Protein AF-0000000072880049 (afdb_homodimer)

Nearest PDB structures (foldseek):
  7oid-assembly1_g  TM=9.540E-01  e=1.320E-04  Homo sapiens
  6ydw-assembly1_Bl  TM=8.840E-01  e=8.246E-05  Sus scrofa
  6gb2-assembly1_Bl  TM=8.884E-01  e=9.267E-04  Sus scrofa
  6rxx-assembly1_CP  TM=5.503E-01  e=2.105E+00  Thermochaetoides thermophila
  6rxv-assembly1_CP  TM=5.507E-01  e=2.251E+00  Thermochaetoides thermophila DSM 1495

Secondary structure (DSSP, 8-state):
---EEEEEEEEEEEEEEEEEES--S-HHHHHHHHHHHHHHHH-S---EEEETTTTEEEEES--HHHHHHHHHHHT-/---EEEEEEEEEEEEEEEEEES--S-HHHHHHHHHHHHHHHH-S---EEEETTTTEEEEES--HHHHHHHHHHHT-

Organism: NCBI:txid35525

Sequence (152 aa):
MVPVYLNFEAVRNQRKITMVKHIEGDIWALEKAIKSHLEEVTKRQVVSQVHEVAMYIKFRGDYVLHVKKWLLNAGFMVPVYLNFEAVRNQRKITMVKHIEGDIWALEKAIKSHLEEVTKRQVVSQVHEVAMYIKFRGDYVLHVKKWLLNAGF

Structure (mmCIF, N/CA/C/O backbone):
data_AF-0000000072880049-model_v1
#
loop_
_entity.id
_entity.type
_entity.pdbx_description
1 polymer 'Large ribosomal subunit protein mL49'
#
loop_
_atom_site.group_PDB
_atom_site.id
_atom_site.type_symbol
_atom_site.label_atom_id
_atom_site.label_alt_id
_atom_site.label_comp_id
_atom_site.label_asym_id
_atom_site.label_entity_id
_atom_site.label_seq_id
_atom_site.pdbx_PDB_ins_code
_atom_site.Cartn_x
_atom_site.Cartn_y
_atom_site.Cartn_z
_atom_site.occupancy
_atom_site.B_iso_or_equiv
_atom_site.auth_seq_id
_atom_site.auth_comp_id
_ato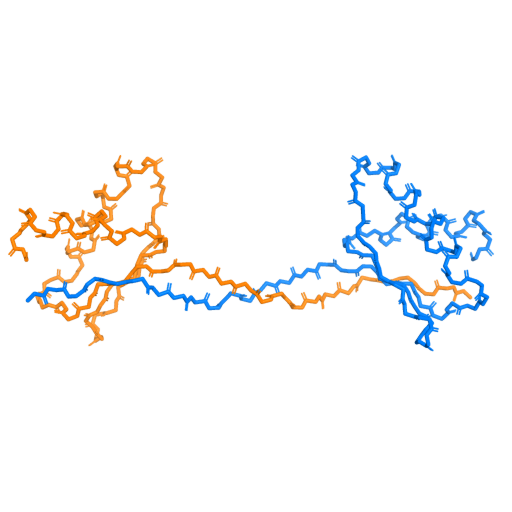m_site.auth_asym_id
_atom_site.auth_atom_id
_atom_site.pdbx_PDB_model_num
ATOM 1 N N . MET A 1 1 ? -4.348 -27.469 -20.672 1 77.88 1 MET A N 1
ATOM 2 C CA . MET A 1 1 ? -3.557 -26.234 -20.672 1 77.88 1 MET A CA 1
ATOM 3 C C . MET A 1 1 ? -3.611 -25.562 -19.312 1 77.88 1 MET A C 1
ATOM 5 O O . MET A 1 1 ? -4.652 -25.562 -18.656 1 77.88 1 MET A O 1
ATOM 9 N N . VAL A 1 2 ? -2.443 -25.203 -18.766 1 88 2 VAL A N 1
ATOM 10 C CA . VAL A 1 2 ? -2.369 -24.609 -17.438 1 88 2 VAL A CA 1
ATOM 11 C C . VAL A 1 2 ? -2.656 -23.109 -17.531 1 88 2 VAL A C 1
ATOM 13 O O . VAL A 1 2 ? -1.923 -22.375 -18.203 1 88 2 VAL A O 1
ATOM 16 N N . PRO A 1 3 ? -3.754 -22.703 -17.031 1 96.06 3 PRO A N 1
ATOM 17 C CA . PRO A 1 3 ? -4.074 -21.266 -17.109 1 96.06 3 PRO A CA 1
ATOM 18 C C . PRO A 1 3 ? -3.088 -20.406 -16.312 1 96.06 3 PRO A C 1
ATOM 20 O O . PRO A 1 3 ? -2.721 -20.75 -15.188 1 96.06 3 PRO A O 1
ATOM 23 N N . VAL A 1 4 ? -2.652 -19.344 -16.969 1 98.06 4 VAL A N 1
ATOM 24 C CA . VAL A 1 4 ? -1.773 -18.359 -16.344 1 98.06 4 VAL A CA 1
ATOM 25 C C . VAL A 1 4 ? -2.377 -16.969 -16.5 1 98.06 4 VAL A C 1
ATOM 27 O O . VAL A 1 4 ? -2.695 -16.547 -17.609 1 98.06 4 VAL A O 1
ATOM 30 N N . TYR A 1 5 ? -2.586 -16.312 -15.359 1 97.44 5 TYR A N 1
ATOM 31 C CA . TYR A 1 5 ? -3.178 -14.992 -15.5 1 97.44 5 TYR A CA 1
ATOM 32 C C . TYR A 1 5 ? -2.709 -14.062 -14.383 1 97.44 5 TYR A C 1
ATOM 34 O O . TYR A 1 5 ? -2.129 -14.516 -13.391 1 97.44 5 TYR A O 1
ATOM 42 N N . LEU A 1 6 ? -2.98 -12.766 -14.594 1 97.56 6 LEU A N 1
ATOM 43 C CA . LEU A 1 6 ? -2.59 -11.727 -13.648 1 97.56 6 LEU A CA 1
ATOM 44 C C . LEU A 1 6 ? -3.721 -11.422 -12.68 1 97.56 6 LEU A C 1
ATOM 46 O O . LEU A 1 6 ? -4.875 -11.266 -13.086 1 97.56 6 LEU A O 1
ATOM 50 N N . ASN A 1 7 ? -3.33 -11.453 -11.383 1 96.56 7 ASN A N 1
ATOM 51 C CA . ASN A 1 7 ? -4.266 -11.086 -10.32 1 96.56 7 ASN A CA 1
ATOM 52 C C . ASN A 1 7 ? -3.766 -9.883 -9.523 1 96.56 7 ASN A C 1
ATOM 54 O O . ASN A 1 7 ? -2.58 -9.555 -9.57 1 96.56 7 ASN A O 1
ATOM 58 N N . PHE A 1 8 ? -4.766 -9.289 -8.961 1 96.06 8 PHE A N 1
ATOM 59 C CA . PHE A 1 8 ? -4.441 -8.148 -8.109 1 96.06 8 PHE A CA 1
ATOM 60 C C . PHE A 1 8 ? -4.922 -8.383 -6.684 1 96.06 8 PHE A C 1
ATOM 62 O O . PHE A 1 8 ? -6.078 -8.75 -6.465 1 96.06 8 PHE A O 1
ATOM 69 N N . GLU A 1 9 ? -3.945 -8.18 -5.805 1 95.06 9 GLU A N 1
ATOM 70 C CA . GLU A 1 9 ? -4.301 -8.344 -4.398 1 95.06 9 GLU A CA 1
ATOM 71 C C . GLU A 1 9 ? -4.16 -7.027 -3.641 1 95.06 9 GLU A C 1
ATOM 73 O O . GLU A 1 9 ? -3.205 -6.277 -3.857 1 95.06 9 GLU A O 1
ATOM 78 N N . ALA A 1 10 ? -5.109 -6.867 -2.812 1 93.06 10 ALA A N 1
ATOM 79 C CA . ALA A 1 10 ? -5.074 -5.672 -1.971 1 93.06 10 ALA A CA 1
ATOM 80 C C . ALA A 1 10 ? -4.004 -5.797 -0.89 1 93.06 10 ALA A C 1
ATOM 82 O O . ALA A 1 10 ? -3.85 -6.855 -0.279 1 93.06 10 ALA A O 1
ATOM 83 N N . VAL A 1 11 ? -3.205 -4.758 -0.726 1 92.69 11 VAL A N 1
ATOM 84 C CA . VAL A 1 11 ? -2.207 -4.699 0.339 1 92.69 11 VAL A CA 1
ATOM 85 C C . VAL A 1 11 ? -2.584 -3.604 1.336 1 92.69 11 VAL A C 1
ATOM 87 O O . VAL A 1 11 ? -2.926 -2.486 0.941 1 92.69 11 VAL A O 1
ATOM 90 N N . ARG A 1 12 ? -2.582 -4.082 2.5 1 90.38 12 ARG A N 1
ATOM 91 C CA . ARG A 1 12 ? -2.865 -3.109 3.551 1 90.38 12 ARG A CA 1
ATOM 92 C C . ARG A 1 12 ? -1.589 -2.408 4.008 1 90.38 12 ARG A C 1
ATOM 94 O O . ARG A 1 12 ? -0.65 -3.059 4.473 1 90.38 12 ARG A O 1
ATOM 101 N N . ASN A 1 13 ? -1.489 -1.201 3.67 1 91.88 13 ASN A N 1
ATOM 102 C CA . ASN A 1 13 ? -0.385 -0.375 4.145 1 91.88 13 ASN A CA 1
ATOM 103 C C . ASN A 1 13 ? -0.882 0.792 4.992 1 91.88 13 ASN A C 1
ATOM 105 O O . ASN A 1 13 ? -2.078 1.087 5.012 1 91.88 13 ASN A O 1
ATOM 109 N N . GLN A 1 14 ? 0.095 1.2 5.781 1 94.25 14 GLN A N 1
ATOM 110 C CA . GLN A 1 14 ? -0.244 2.365 6.59 1 94.25 14 GLN A CA 1
ATOM 111 C C . GLN A 1 14 ? 0.702 3.529 6.305 1 94.25 14 GLN A C 1
ATOM 113 O O . GLN A 1 14 ? 1.888 3.32 6.043 1 94.25 14 GLN A O 1
ATOM 118 N N . ARG A 1 15 ? 0.169 4.672 6.375 1 95.69 15 ARG A N 1
ATOM 119 C CA . ARG A 1 15 ? 0.951 5.891 6.207 1 95.69 15 ARG A CA 1
ATOM 120 C C . ARG A 1 15 ? 0.903 6.75 7.469 1 95.69 15 ARG A C 1
ATOM 122 O O . ARG A 1 15 ? -0.135 6.84 8.125 1 95.69 15 ARG A O 1
ATOM 129 N N . LYS A 1 16 ? 2.07 7.242 7.812 1 97.69 16 LYS A N 1
ATOM 130 C CA . LYS A 1 16 ? 2.143 8.172 8.938 1 97.69 16 LYS A CA 1
ATOM 131 C C . LYS A 1 16 ? 1.613 9.555 8.539 1 97.69 16 LYS A C 1
ATOM 133 O O . LYS A 1 16 ? 1.938 10.062 7.465 1 97.69 16 LYS A O 1
ATOM 138 N N . ILE A 1 17 ? 0.853 10.102 9.445 1 98.56 17 ILE A N 1
ATOM 139 C CA . ILE A 1 17 ? 0.277 11.43 9.25 1 98.56 17 ILE A CA 1
ATOM 140 C C . ILE A 1 17 ? 0.489 12.273 10.5 1 98.56 17 ILE A C 1
ATOM 142 O O . ILE A 1 17 ? 0.21 11.828 11.617 1 98.56 17 ILE A O 1
ATOM 146 N N . THR A 1 18 ? 0.97 13.406 10.359 1 98.81 18 THR A N 1
ATOM 147 C CA . THR A 1 18 ? 1.049 14.367 11.453 1 98.81 18 THR A CA 1
ATOM 148 C C . THR A 1 18 ? -0.194 15.25 11.484 1 98.81 18 THR A C 1
ATOM 150 O O . THR A 1 18 ? -0.543 15.883 10.484 1 98.81 18 THR A O 1
ATOM 153 N N . MET A 1 19 ? -0.691 15.258 12.625 1 98.69 19 MET A N 1
ATOM 154 C CA . MET A 1 19 ? -1.912 16.031 12.805 1 98.69 19 MET A CA 1
ATOM 155 C C . MET A 1 19 ? -1.661 17.234 13.711 1 98.69 19 MET A C 1
ATOM 157 O O . MET A 1 19 ? -1.021 17.109 14.75 1 98.69 19 MET A O 1
ATOM 161 N N . VAL A 1 20 ? -2.23 18.375 13.289 1 98.44 20 VAL A N 1
ATOM 162 C CA . VAL A 1 20 ? -2.305 19.594 14.094 1 98.44 20 VAL A CA 1
ATOM 163 C C . VAL A 1 20 ? -3.768 19.969 14.312 1 98.44 20 VAL A C 1
ATOM 165 O O . VAL A 1 20 ? -4.465 20.344 13.375 1 98.44 20 VAL A O 1
ATOM 168 N N . LYS A 1 21 ? -4.129 19.938 15.625 1 97.75 21 LYS A N 1
ATOM 169 C CA . LYS A 1 21 ? -5.566 20.016 15.859 1 97.75 21 LYS A CA 1
ATOM 170 C C . LYS A 1 21 ? -5.91 21.25 16.703 1 97.75 21 LYS A C 1
ATOM 172 O O . LYS A 1 21 ? -5.02 21.922 17.219 1 97.75 21 LYS A O 1
ATOM 177 N N . HIS A 1 22 ? -7.254 21.547 16.656 1 97.38 22 HIS A N 1
ATOM 178 C CA . HIS A 1 22 ? -7.832 22.625 17.469 1 97.38 22 HIS A CA 1
ATOM 179 C C . HIS A 1 22 ? -7.25 23.984 17.062 1 97.38 22 HIS A C 1
ATOM 181 O O . HIS A 1 22 ? -6.891 24.781 17.938 1 97.38 22 HIS A O 1
ATOM 187 N N . ILE A 1 23 ? -7.191 24.172 15.836 1 96 23 ILE A N 1
ATOM 188 C CA . ILE A 1 23 ? -6.609 25.406 15.305 1 96 23 ILE A CA 1
ATOM 189 C C . ILE A 1 23 ? -7.672 26.5 15.273 1 96 23 ILE A C 1
ATOM 191 O O . ILE A 1 23 ? -8.766 26.297 14.742 1 96 23 ILE A O 1
ATOM 195 N N . GLU A 1 24 ? -7.363 27.547 15.82 1 93.56 24 GLU A N 1
ATOM 196 C CA . GLU A 1 24 ? -8.195 28.734 15.773 1 93.56 24 GLU A CA 1
ATOM 197 C C . GLU A 1 24 ? -7.516 29.844 14.961 1 93.56 24 GLU A C 1
ATOM 199 O O . GLU A 1 24 ? -6.293 29.984 14.984 1 93.56 24 GLU A O 1
ATOM 204 N N . GLY A 1 25 ? -8.344 30.547 14.219 1 93.69 25 GLY A N 1
ATOM 205 C CA . GLY A 1 25 ? -7.754 31.594 13.398 1 93.69 25 GLY A CA 1
ATOM 206 C C . GLY A 1 25 ? -7.602 31.203 11.945 1 93.69 25 GLY A C 1
ATOM 207 O O . GLY A 1 25 ? -8.43 30.453 11.406 1 93.69 25 GLY A O 1
ATOM 208 N N . ASP A 1 26 ? -6.59 31.75 11.297 1 96.5 26 ASP A N 1
ATOM 209 C CA . ASP A 1 26 ? -6.367 31.5 9.875 1 96.5 26 ASP A CA 1
ATOM 210 C C . ASP A 1 26 ? -5.617 30.188 9.648 1 96.5 26 ASP A C 1
ATOM 212 O O . ASP A 1 26 ? -4.383 30.188 9.578 1 96.5 26 ASP A O 1
ATOM 216 N N . ILE A 1 27 ? -6.297 29.234 9.352 1 97.31 27 ILE A N 1
ATOM 217 C CA . ILE A 1 27 ? -5.738 27.891 9.266 1 97.31 27 ILE A CA 1
ATOM 218 C C . ILE A 1 27 ? -4.91 27.75 7.988 1 97.31 27 ILE A C 1
ATOM 220 O O . ILE A 1 27 ? -3.914 27.031 7.961 1 97.31 27 ILE A O 1
ATOM 224 N N . TRP A 1 28 ? -5.211 28.469 6.949 1 98.31 28 TRP A N 1
ATOM 225 C CA . TRP A 1 28 ? -4.473 28.406 5.691 1 98.31 28 TRP A CA 1
ATOM 226 C C . TRP A 1 28 ? -3.098 29.047 5.836 1 98.31 28 TRP A C 1
ATOM 228 O O . TRP A 1 28 ? -2.104 28.531 5.324 1 98.31 28 TRP A O 1
ATOM 238 N N . ALA A 1 29 ? -3.168 30.062 6.52 1 97.62 29 ALA A N 1
ATOM 239 C CA . ALA A 1 29 ? -1.895 30.734 6.773 1 97.62 29 ALA A CA 1
ATOM 240 C C . ALA A 1 29 ? -0.976 29.859 7.621 1 97.62 29 ALA A C 1
ATOM 242 O O . ALA A 1 29 ? 0.231 29.797 7.379 1 97.62 29 ALA A O 1
ATOM 243 N N . LEU A 1 30 ? -1.585 29.281 8.586 1 97.56 30 LEU A N 1
ATOM 244 C CA . LEU A 1 30 ? -0.806 28.406 9.453 1 97.56 30 LEU A CA 1
ATOM 245 C C . LEU A 1 30 ? -0.245 27.219 8.664 1 97.56 30 LEU A C 1
ATOM 247 O O . LEU A 1 30 ? 0.933 26.891 8.805 1 97.56 30 LEU A O 1
ATOM 251 N N . GLU A 1 31 ? -1.01 26.578 7.828 1 98.5 31 GLU A N 1
ATOM 252 C CA . GLU A 1 31 ? -0.583 25.453 7.008 1 98.5 31 GLU A CA 1
ATOM 253 C C . GLU A 1 31 ? 0.583 25.828 6.102 1 98.5 31 GLU A C 1
ATOM 255 O O . GLU A 1 31 ? 1.581 25.109 6.023 1 98.5 31 GLU A O 1
ATOM 260 N N . LYS A 1 32 ? 0.436 26.953 5.484 1 98.5 32 LYS A N 1
ATOM 261 C CA . LYS A 1 32 ? 1.476 27.422 4.57 1 98.5 32 LYS A CA 1
ATOM 262 C C . LYS A 1 32 ? 2.799 27.625 5.301 1 98.5 32 LYS A C 1
ATOM 264 O O . LYS A 1 32 ? 3.857 27.234 4.801 1 98.5 32 LYS A O 1
ATOM 269 N N . ALA A 1 33 ? 2.648 28.25 6.434 1 98.06 33 ALA A N 1
ATOM 270 C CA . ALA A 1 33 ? 3.846 28.547 7.219 1 98.06 33 ALA A CA 1
ATOM 271 C C . ALA A 1 33 ? 4.535 27.266 7.672 1 98.06 33 ALA A C 1
ATOM 273 O O . ALA A 1 33 ? 5.75 27.109 7.523 1 98.06 33 ALA A O 1
ATOM 274 N N . ILE A 1 34 ? 3.789 26.328 8.164 1 98.38 34 ILE A N 1
ATOM 275 C CA . ILE A 1 34 ? 4.348 25.078 8.672 1 98.38 34 ILE A CA 1
ATOM 276 C C . ILE A 1 34 ? 4.914 24.25 7.512 1 98.38 34 ILE A C 1
ATOM 278 O O . ILE A 1 34 ? 6.023 23.719 7.602 1 98.38 34 ILE A O 1
ATOM 282 N N . LYS A 1 35 ? 4.195 24.141 6.484 1 98.75 35 LYS A N 1
ATOM 283 C CA . LYS A 1 35 ? 4.609 23.375 5.312 1 98.75 35 LYS A CA 1
ATOM 284 C C . LYS A 1 35 ? 5.934 23.875 4.762 1 98.75 35 LYS A C 1
ATOM 286 O O . LYS A 1 35 ? 6.832 23.094 4.457 1 98.75 35 LYS A O 1
ATOM 291 N N . SER A 1 36 ? 5.953 25.203 4.613 1 98.5 36 SER A N 1
ATOM 292 C CA . SER A 1 36 ? 7.18 25.812 4.121 1 98.5 36 SER A CA 1
ATOM 293 C C . SER A 1 36 ? 8.367 25.453 5.004 1 98.5 36 SER A C 1
ATOM 295 O O . SER A 1 36 ? 9.445 25.125 4.5 1 98.5 36 SER A O 1
ATOM 297 N N . HIS A 1 37 ? 8.172 25.562 6.277 1 98.25 37 HIS A N 1
ATOM 298 C CA . HIS A 1 37 ? 9.211 25.203 7.23 1 98.25 37 HIS A CA 1
ATOM 299 C C . HIS A 1 37 ? 9.625 23.75 7.074 1 98.25 37 HIS A C 1
ATOM 301 O O . HIS A 1 37 ? 10.82 23.438 7.004 1 98.25 37 HIS A O 1
ATOM 30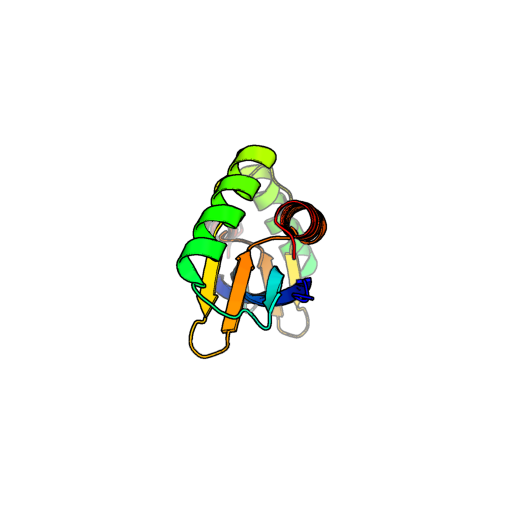7 N N . LEU A 1 38 ? 8.672 22.812 7.016 1 98.62 38 LEU A N 1
ATOM 308 C CA . LEU A 1 38 ? 8.938 21.391 6.891 1 98.62 38 LEU A CA 1
ATOM 309 C C . LEU A 1 38 ? 9.719 21.094 5.617 1 98.62 38 LEU A C 1
ATOM 311 O O . LEU A 1 38 ? 10.664 20.297 5.637 1 98.62 38 LEU A O 1
ATOM 315 N N . GLU A 1 39 ? 9.344 21.703 4.566 1 98.75 39 GLU A N 1
ATOM 316 C CA . GLU A 1 39 ? 10.016 21.484 3.289 1 98.75 39 GLU A CA 1
ATOM 317 C C . GLU A 1 39 ? 11.438 22.016 3.312 1 98.75 39 GLU A C 1
ATOM 319 O O . GLU A 1 39 ? 12.344 21.422 2.721 1 98.75 39 GLU A O 1
ATOM 324 N N . GLU A 1 40 ? 11.633 23.078 3.998 1 98.06 40 GLU A N 1
ATOM 325 C CA . GLU A 1 40 ? 12.961 23.656 4.141 1 98.06 40 GLU A CA 1
ATOM 326 C C . GLU A 1 40 ? 13.875 22.734 4.941 1 98.06 40 GLU A C 1
ATOM 328 O O . GLU A 1 40 ? 15.023 22.5 4.547 1 98.06 40 GLU A O 1
ATOM 333 N N . VAL A 1 41 ? 13.375 22.219 5.957 1 96.69 41 VAL A N 1
ATOM 334 C CA . VAL A 1 41 ? 14.211 21.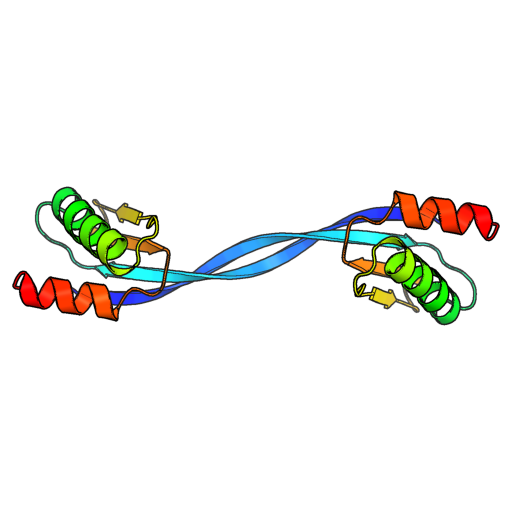422 6.859 1 96.69 41 VAL A CA 1
ATOM 335 C C . VAL A 1 41 ? 14.43 20.031 6.277 1 96.69 41 VAL A C 1
ATOM 337 O O . VAL A 1 41 ? 15.484 19.438 6.465 1 96.69 41 VAL A O 1
ATOM 340 N N . THR A 1 42 ? 13.438 19.562 5.621 1 96.94 42 THR A N 1
ATOM 341 C CA . THR A 1 42 ? 13.539 18.203 5.113 1 96.94 42 THR A CA 1
ATOM 342 C C . THR A 1 42 ? 14.094 18.188 3.689 1 96.94 42 THR A C 1
ATOM 344 O O . THR A 1 42 ? 14.508 17.141 3.186 1 96.94 42 THR A O 1
ATOM 347 N N . LYS A 1 43 ? 14.016 19.312 2.965 1 97.5 43 LYS A N 1
ATOM 348 C CA . LYS A 1 43 ? 14.43 19.469 1.574 1 97.5 43 LYS A CA 1
ATOM 349 C C . LYS A 1 43 ? 13.617 18.547 0.657 1 97.5 43 LYS A C 1
ATOM 351 O O . LYS A 1 43 ? 14.148 18.016 -0.32 1 97.5 43 LYS A O 1
ATOM 356 N N . ARG A 1 44 ? 12.375 18.297 1.02 1 97.31 44 ARG A N 1
ATOM 357 C CA . ARG A 1 44 ? 11.43 17.5 0.25 1 97.31 44 ARG A CA 1
ATOM 358 C C . ARG A 1 44 ? 10.055 18.156 0.212 1 97.31 44 ARG A C 1
ATOM 360 O O . ARG A 1 44 ? 9.719 18.953 1.085 1 97.31 44 ARG A O 1
ATOM 367 N N . GLN A 1 45 ? 9.344 17.812 -0.823 1 98.19 45 GLN A N 1
ATOM 368 C CA . GLN A 1 45 ? 7.965 18.266 -0.878 1 98.19 45 GLN A CA 1
ATOM 369 C C . GLN A 1 45 ? 7.113 17.578 0.19 1 98.19 45 GLN A C 1
ATOM 371 O O . GLN A 1 45 ? 7.211 16.375 0.387 1 98.19 45 GLN A O 1
ATOM 376 N N . VAL A 1 46 ? 6.266 18.438 0.83 1 98.38 46 VAL A N 1
ATOM 377 C CA . VAL A 1 46 ? 5.402 17.906 1.884 1 98.38 46 VAL A CA 1
ATOM 378 C C . VAL A 1 46 ? 3.939 18.047 1.476 1 98.38 46 VAL A C 1
ATOM 380 O O . VAL A 1 46 ? 3.494 19.141 1.106 1 98.38 46 VAL A O 1
ATOM 383 N N . VAL A 1 47 ? 3.279 16.969 1.483 1 98.38 47 VAL A N 1
ATOM 384 C CA . VAL A 1 47 ? 1.852 17 1.189 1 98.38 47 VAL A CA 1
ATOM 385 C C . VAL A 1 47 ? 1.068 17.344 2.453 1 98.38 47 VAL A C 1
ATOM 387 O O . VAL A 1 47 ? 1.332 16.797 3.525 1 98.38 47 VAL A O 1
ATOM 390 N N . SER A 1 48 ? 0.174 18.25 2.297 1 98.62 48 SER A N 1
ATOM 391 C CA . SER A 1 48 ? -0.645 18.656 3.436 1 98.62 48 SER A CA 1
ATOM 392 C C . SER A 1 48 ? -2.109 18.797 3.039 1 98.62 48 SER A C 1
ATOM 394 O O . SER A 1 48 ? -2.432 18.891 1.853 1 98.62 48 SER A O 1
ATOM 396 N N . GLN A 1 49 ? -2.957 18.719 3.986 1 98.56 49 GLN A N 1
ATOM 397 C CA . GLN A 1 49 ? -4.391 18.906 3.801 1 98.56 49 GLN A CA 1
ATOM 398 C C . GLN A 1 49 ? -4.992 19.719 4.941 1 98.56 49 GLN A C 1
ATOM 400 O O . GLN A 1 49 ? -4.746 19.438 6.113 1 98.56 49 GLN A O 1
ATOM 405 N N . VAL A 1 50 ? -5.836 20.688 4.602 1 98.62 50 VAL A N 1
ATOM 406 C CA . VAL A 1 50 ? -6.461 21.562 5.586 1 98.62 50 VAL A CA 1
ATOM 407 C C . VAL A 1 50 ? -7.922 21.156 5.777 1 98.62 50 VAL A C 1
ATOM 409 O O . VAL A 1 50 ? -8.656 20.984 4.801 1 98.62 50 VAL A O 1
ATOM 412 N N . HIS A 1 51 ? -8.227 20.938 6.93 1 98.25 51 HIS A N 1
ATOM 413 C CA . HIS A 1 51 ? -9.617 20.734 7.312 1 98.25 51 HIS A CA 1
ATOM 414 C C . HIS A 1 51 ? -10.133 21.891 8.156 1 98.25 51 HIS A C 1
ATOM 416 O O . HIS A 1 51 ? -10.125 21.828 9.391 1 98.25 51 HIS A O 1
ATOM 422 N N . GLU A 1 52 ? -10.688 22.859 7.48 1 96.88 52 GLU A N 1
ATOM 423 C CA . GLU A 1 52 ? -11.062 24.125 8.125 1 96.88 52 GLU A CA 1
ATOM 424 C C . GLU A 1 52 ? -12.242 23.922 9.07 1 96.88 52 GLU A C 1
ATOM 426 O O . GLU A 1 52 ? -12.234 24.422 10.203 1 96.88 52 GLU A O 1
ATOM 431 N N . VAL A 1 53 ? -13.203 23.203 8.578 1 96.81 53 VAL A N 1
ATOM 432 C CA . VAL A 1 53 ? -14.422 23.016 9.359 1 96.81 53 VAL A CA 1
ATOM 433 C C . VAL A 1 53 ? -14.102 22.234 10.633 1 96.81 53 VAL A C 1
ATOM 435 O O . VAL A 1 53 ? -14.547 22.594 11.719 1 96.81 53 VAL A O 1
ATOM 438 N N . ALA A 1 54 ? -13.188 21.203 10.523 1 97.75 54 ALA A N 1
ATOM 439 C CA . ALA A 1 54 ? -12.828 20.344 11.648 1 97.75 54 ALA A CA 1
ATOM 440 C C . ALA A 1 54 ? -11.641 20.906 12.414 1 97.75 54 ALA A C 1
ATOM 442 O O . ALA A 1 54 ? -11.227 20.344 13.43 1 97.75 54 ALA A O 1
ATOM 443 N N . MET A 1 55 ? -11.023 21.953 11.945 1 97.88 55 MET A N 1
ATOM 444 C CA . MET A 1 55 ? -10.008 22.766 12.625 1 97.88 55 MET A CA 1
ATOM 445 C C . MET A 1 55 ? -8.734 21.953 12.836 1 97.88 55 MET A C 1
ATOM 447 O O . MET A 1 55 ? -8.156 21.969 13.93 1 97.88 55 MET A O 1
ATOM 451 N N . TYR A 1 56 ? -8.352 21.25 11.773 1 98.38 56 TYR A N 1
ATOM 452 C CA . TYR A 1 56 ? -7.047 20.594 11.883 1 98.38 56 TYR A CA 1
ATOM 453 C C . TYR A 1 56 ? -6.336 20.578 10.531 1 98.38 56 TYR A C 1
ATOM 455 O O . TYR A 1 56 ? -6.953 20.828 9.492 1 98.38 56 TYR A O 1
ATOM 463 N N . ILE A 1 57 ? -5.078 20.328 10.555 1 98.75 57 ILE A N 1
ATOM 464 C CA . ILE A 1 57 ? -4.211 20.156 9.398 1 98.75 57 ILE A CA 1
ATOM 465 C C . ILE A 1 57 ? -3.553 18.781 9.445 1 98.75 57 ILE A C 1
ATOM 467 O O . ILE A 1 57 ? -3.113 18.328 10.508 1 98.75 57 ILE A O 1
ATOM 471 N N . LYS A 1 58 ? -3.469 18.172 8.312 1 98.69 58 LYS A N 1
ATOM 472 C CA . LYS A 1 58 ? -2.729 16.922 8.141 1 98.69 58 LYS A CA 1
ATOM 473 C C . LYS A 1 58 ? -1.461 17.156 7.324 1 98.69 58 LYS A C 1
ATOM 475 O O . LYS A 1 58 ? -1.491 17.828 6.297 1 98.69 58 LYS A O 1
ATOM 480 N N . PHE A 1 59 ? -0.417 16.672 7.809 1 98.81 59 PHE A N 1
ATOM 481 C CA . PHE A 1 59 ? 0.796 16.562 7.008 1 98.81 59 PHE A CA 1
ATOM 482 C C . PHE A 1 59 ? 1.169 15.094 6.797 1 98.81 59 PHE A C 1
ATOM 484 O O . PHE A 1 59 ? 1.242 14.32 7.754 1 98.81 59 PHE A O 1
ATOM 491 N N . ARG A 1 60 ? 1.336 14.766 5.566 1 98.38 60 ARG A N 1
ATOM 492 C CA . ARG A 1 60 ? 1.75 13.398 5.27 1 98.38 60 ARG A CA 1
ATOM 493 C C . ARG A 1 60 ? 3.201 13.172 5.672 1 98.38 60 ARG A C 1
ATOM 495 O O . ARG A 1 60 ? 4.109 13.812 5.145 1 98.38 60 ARG A O 1
ATOM 502 N N . GLY A 1 61 ? 3.398 12.32 6.703 1 98 61 GLY A N 1
ATOM 503 C CA . GLY A 1 61 ? 4.723 12.062 7.246 1 98 61 GLY A CA 1
ATOM 504 C C . GLY A 1 61 ? 4.797 12.25 8.75 1 98 61 GLY A C 1
ATOM 505 O O . GLY A 1 61 ? 3.84 12.719 9.367 1 98 61 GLY A O 1
ATOM 506 N N . ASP A 1 62 ? 5.914 11.75 9.266 1 98.06 62 ASP A N 1
ATOM 507 C CA . ASP A 1 62 ? 6.188 11.93 10.688 1 98.06 62 ASP A CA 1
ATOM 508 C C . ASP A 1 62 ? 6.957 13.227 10.938 1 98.06 62 ASP A C 1
ATOM 510 O O . ASP A 1 62 ? 8.188 13.234 10.938 1 98.06 62 ASP A O 1
ATOM 514 N N . TYR A 1 63 ? 6.203 14.266 11.188 1 98.56 63 TYR A N 1
ATOM 515 C CA . TYR A 1 63 ? 6.801 15.586 11.383 1 98.56 63 TYR A CA 1
ATOM 516 C C . TYR A 1 63 ? 6.477 16.141 12.766 1 98.56 63 TYR A C 1
ATOM 518 O O . TYR A 1 63 ? 6.523 17.344 12.984 1 98.56 63 TYR A O 1
ATOM 526 N N . VAL A 1 64 ? 6.105 15.383 13.648 1 98.44 64 VAL A N 1
ATOM 527 C CA . VAL A 1 64 ? 5.57 15.812 14.938 1 98.44 64 VAL A CA 1
ATOM 528 C C . VAL A 1 64 ? 6.582 16.719 15.641 1 98.44 64 VAL A C 1
ATOM 530 O O . VAL A 1 64 ? 6.242 17.828 16.062 1 98.44 64 VAL A O 1
ATOM 533 N N . LEU A 1 65 ? 7.754 16.25 15.711 1 97.69 65 LEU A N 1
ATOM 534 C CA . LEU A 1 65 ? 8.773 17.016 16.422 1 97.69 65 LEU A CA 1
ATOM 535 C C . LEU A 1 65 ? 9.047 18.344 15.734 1 97.69 65 LEU A C 1
ATOM 537 O O . LEU A 1 65 ? 9.148 19.391 16.391 1 97.69 65 LEU A O 1
ATOM 541 N N . HIS A 1 66 ? 9.219 18.312 14.422 1 98.12 66 HIS A N 1
ATOM 542 C CA . HIS A 1 66 ? 9.477 19.531 13.656 1 98.12 66 HIS A CA 1
ATOM 543 C C . HIS A 1 66 ? 8.344 20.531 13.82 1 98.12 66 HIS A C 1
ATOM 545 O O . HIS A 1 66 ? 8.586 21.734 13.992 1 98.12 66 HIS A O 1
ATOM 551 N N . VAL A 1 67 ? 7.152 20.031 13.828 1 98.44 67 VAL A N 1
ATOM 552 C CA . VAL A 1 67 ? 5.988 20.906 13.93 1 98.44 67 VAL A CA 1
ATOM 553 C C . VAL A 1 67 ? 5.895 21.484 15.344 1 98.44 67 VAL A C 1
ATOM 555 O O . VAL A 1 67 ? 5.66 22.672 15.516 1 98.44 67 VAL A O 1
ATOM 558 N N . LYS A 1 68 ? 6.113 20.688 16.281 1 97.38 68 LYS A N 1
ATOM 559 C CA . LYS A 1 68 ? 6.055 21.141 17.672 1 97.38 68 LYS A CA 1
ATOM 560 C C . LYS A 1 68 ? 7.086 22.234 17.938 1 97.38 68 LYS A C 1
ATOM 562 O O . LYS A 1 68 ? 6.773 23.25 18.562 1 97.38 68 LYS A O 1
ATOM 567 N N . LYS A 1 69 ? 8.18 22.016 17.547 1 97 69 LYS A N 1
ATOM 568 C CA . LYS A 1 69 ? 9.242 23 17.719 1 97 69 LYS A CA 1
ATOM 569 C C . LYS A 1 69 ? 8.883 24.312 17.031 1 97 69 LYS A C 1
ATOM 571 O O . LYS A 1 69 ? 9.07 25.391 17.594 1 97 69 LYS A O 1
ATOM 576 N N . TRP A 1 70 ? 8.484 24.188 15.867 1 97.81 70 TRP A N 1
ATOM 577 C CA . TRP A 1 70 ? 8.094 25.375 15.117 1 97.81 70 TRP A CA 1
ATOM 578 C C . TRP A 1 70 ? 6.98 26.141 15.844 1 97.81 70 TRP A C 1
ATOM 580 O O . TRP A 1 70 ? 7.027 27.359 15.961 1 97.81 70 TRP A O 1
ATOM 590 N N . LEU A 1 71 ? 6.016 25.406 16.312 1 96.69 71 LEU A N 1
ATOM 591 C CA . LEU A 1 71 ? 4.891 26.016 17.031 1 96.69 71 LEU A CA 1
ATOM 592 C C . LEU A 1 71 ? 5.359 26.734 18.281 1 96.69 71 LEU A C 1
ATOM 594 O O . LEU A 1 71 ? 4.895 27.828 18.594 1 96.69 71 LEU A O 1
ATOM 598 N N . LEU A 1 72 ? 6.184 26.094 18.969 1 94.56 72 LEU A N 1
ATOM 599 C CA . LEU A 1 72 ? 6.738 26.703 20.172 1 94.56 72 LEU A CA 1
ATOM 600 C C . LEU A 1 72 ? 7.414 28.031 19.844 1 94.56 72 LEU A C 1
ATOM 602 O O . LEU A 1 72 ? 7.195 29.031 20.531 1 94.56 72 LEU A O 1
ATOM 606 N N . ASN A 1 73 ? 8.117 27.984 18.766 1 95.5 73 ASN A N 1
ATOM 607 C CA . ASN A 1 73 ? 8.82 29.188 18.344 1 95.5 73 ASN A CA 1
ATOM 608 C C . ASN A 1 73 ? 7.855 30.266 17.859 1 95.5 73 ASN A C 1
ATOM 610 O O . ASN A 1 73 ? 8.141 31.453 17.969 1 95.5 73 ASN A O 1
ATOM 614 N N . ALA A 1 74 ? 6.797 29.812 17.375 1 93.88 74 ALA A N 1
ATOM 615 C CA . ALA A 1 74 ? 5.793 30.734 16.828 1 93.88 74 ALA A CA 1
ATOM 616 C C . ALA A 1 74 ? 4.871 31.25 17.938 1 93.88 74 ALA A C 1
ATOM 618 O O . ALA A 1 74 ? 4.031 32.125 17.688 1 93.88 74 ALA A O 1
ATOM 619 N N . GLY A 1 75 ? 4.945 30.594 19.078 1 89.19 75 GLY A N 1
ATOM 620 C CA . GLY A 1 75 ? 4.203 31.125 20.203 1 89.19 75 GLY A CA 1
ATOM 621 C C . GLY A 1 75 ? 2.986 30.297 20.562 1 89.19 75 GLY A C 1
ATOM 622 O O . GLY A 1 75 ? 2.049 30.797 21.188 1 89.19 75 GLY A O 1
ATOM 623 N N . PHE A 1 76 ? 2.984 29.281 20.031 1 86.75 76 PHE A N 1
ATOM 624 C CA . PHE A 1 76 ? 1.87 28.406 20.375 1 86.75 76 PHE A CA 1
ATOM 625 C C . PHE A 1 76 ? 2.248 27.469 21.531 1 86.75 76 PHE A C 1
ATOM 627 O O . PHE A 1 76 ? 3.43 27.188 21.734 1 86.75 76 PHE A O 1
ATOM 634 N N . MET B 1 1 ? -2.943 25.422 23.906 1 78.06 1 MET B N 1
ATOM 635 C CA . MET B 1 1 ? -1.866 24.672 23.266 1 78.06 1 MET B CA 1
ATOM 636 C C . MET B 1 1 ? -2.4 23.844 22.109 1 78.06 1 MET B C 1
ATOM 638 O O . MET B 1 1 ? -3.498 23.281 22.188 1 78.06 1 MET B O 1
ATOM 642 N N . VAL B 1 2 ? -1.77 23.953 20.938 1 88.12 2 VAL B N 1
ATOM 643 C CA . VAL B 1 2 ? -2.217 23.25 19.734 1 88.12 2 VAL B CA 1
ATOM 644 C C . VAL B 1 2 ? -1.69 21.812 19.766 1 88.12 2 VAL B C 1
ATOM 646 O O . VAL B 1 2 ? -0.477 21.594 19.75 1 88.12 2 VAL B O 1
ATOM 649 N N . PRO B 1 3 ? -2.549 20.875 19.922 1 96.12 3 PRO B N 1
ATOM 650 C CA . PRO B 1 3 ? -2.088 19.484 19.953 1 96.12 3 PRO B CA 1
ATOM 651 C C . PRO B 1 3 ? -1.488 19.031 18.625 1 96.12 3 PRO B C 1
ATOM 653 O O . PRO B 1 3 ? -2.043 19.328 17.562 1 96.12 3 PRO B O 1
ATOM 656 N N . VAL B 1 4 ? -0.359 18.391 18.719 1 98.12 4 VAL B N 1
ATOM 657 C CA . VAL B 1 4 ? 0.321 17.812 17.562 1 98.12 4 VAL B CA 1
ATOM 658 C C . VAL B 1 4 ? 0.613 16.328 17.828 1 98.12 4 VAL B C 1
ATOM 660 O O . VAL B 1 4 ? 1.226 15.984 18.844 1 98.12 4 VAL B O 1
ATOM 663 N N . TYR B 1 5 ? 0.105 15.5 16.938 1 97.56 5 TYR B N 1
ATOM 664 C CA . TYR B 1 5 ? 0.37 14.094 17.188 1 97.56 5 TYR B CA 1
ATOM 665 C C . TYR B 1 5 ? 0.461 13.305 15.891 1 97.56 5 TYR B C 1
ATOM 667 O O . TYR B 1 5 ? 0.084 13.805 14.828 1 97.56 5 TYR B O 1
ATOM 675 N N . LEU B 1 6 ? 0.969 12.07 16.031 1 97.75 6 LEU B N 1
ATOM 676 C CA . LEU B 1 6 ? 1.154 11.172 14.891 1 97.75 6 LEU B CA 1
ATOM 677 C C . LEU B 1 6 ? -0.05 10.258 14.727 1 97.75 6 LEU B C 1
ATOM 679 O O . LEU B 1 6 ? -0.536 9.68 15.695 1 97.75 6 LEU B O 1
ATOM 683 N N . ASN B 1 7 ? -0.551 10.25 13.469 1 96.81 7 ASN B N 1
ATOM 684 C CA . ASN B 1 7 ? -1.643 9.344 13.109 1 96.81 7 ASN B CA 1
ATOM 685 C C . ASN B 1 7 ? -1.233 8.383 12 1 96.81 7 ASN B C 1
ATOM 687 O O . ASN B 1 7 ? -0.251 8.625 11.297 1 96.81 7 ASN B O 1
ATOM 691 N N . PHE B 1 8 ? -1.982 7.309 12.031 1 96.31 8 PHE B N 1
ATOM 692 C CA . PHE B 1 8 ? -1.7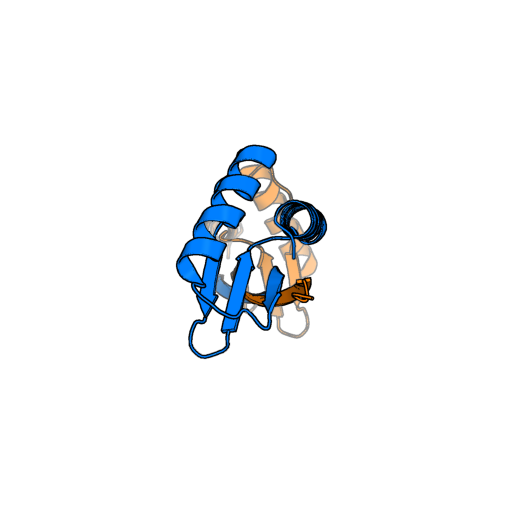43 6.316 10.992 1 96.31 8 PHE B CA 1
ATOM 693 C C . PHE B 1 8 ? -3 6.09 10.156 1 96.31 8 PHE B C 1
ATOM 695 O O . PHE B 1 8 ? -4.082 5.867 10.711 1 96.31 8 PHE B O 1
ATOM 702 N N . GLU B 1 9 ? -2.754 6.215 8.859 1 95.31 9 GLU B N 1
ATOM 703 C CA . GLU B 1 9 ? -3.879 5.98 7.965 1 95.31 9 GLU B CA 1
ATOM 704 C C . GLU B 1 9 ? -3.631 4.766 7.074 1 95.31 9 GLU B C 1
ATOM 706 O O . GLU B 1 9 ? -2.518 4.562 6.586 1 95.31 9 GLU B O 1
ATOM 711 N N . ALA B 1 10 ? -4.684 4.07 6.934 1 93.31 10 ALA B N 1
ATOM 712 C CA . ALA B 1 10 ? -4.613 2.904 6.055 1 93.31 10 ALA B CA 1
ATOM 713 C C . ALA B 1 10 ? -4.547 3.326 4.59 1 93.31 10 ALA B C 1
ATOM 715 O O . ALA B 1 10 ? -5.254 4.246 4.168 1 93.31 10 ALA B O 1
ATOM 716 N N . VAL B 1 11 ? -3.629 2.756 3.84 1 92.88 11 VAL B N 1
ATOM 717 C CA . VAL B 1 11 ? -3.525 2.979 2.402 1 92.88 11 VAL B CA 1
ATOM 718 C C . VAL B 1 11 ? -3.873 1.694 1.653 1 92.88 11 VAL B C 1
ATOM 720 O O . VAL B 1 11 ? -3.389 0.615 2 1 92.88 11 VAL B O 1
ATOM 723 N N . ARG B 1 12 ? -4.758 1.941 0.784 1 90.44 12 ARG B N 1
ATOM 724 C CA . ARG B 1 12 ? -5.125 0.795 -0.041 1 90.44 12 ARG B CA 1
ATOM 725 C C . ARG B 1 12 ? -4.199 0.67 -1.247 1 90.44 12 ARG B C 1
ATOM 727 O O . ARG B 1 12 ? -4.125 1.579 -2.076 1 90.44 12 ARG B O 1
ATOM 734 N N . ASN B 1 13 ? -3.379 -0.287 -1.218 1 92 13 ASN B N 1
ATOM 735 C CA . ASN B 1 13 ? -2.525 -0.601 -2.359 1 92 13 ASN B CA 1
ATOM 736 C C . ASN B 1 13 ? -2.844 -1.979 -2.934 1 92 13 ASN B C 1
ATOM 738 O O . ASN B 1 13 ? -3.545 -2.771 -2.305 1 92 13 ASN B O 1
ATOM 742 N N . GLN B 1 14 ? -2.436 -2.037 -4.203 1 94.19 14 GLN B N 1
ATOM 743 C CA . GLN B 1 14 ? -2.625 -3.336 -4.84 1 94.19 14 GLN B CA 1
ATOM 744 C C . GLN B 1 14 ? -1.297 -3.906 -5.328 1 94.19 14 GLN B C 1
ATOM 746 O O . GLN B 1 14 ? -0.418 -3.162 -5.766 1 94.19 14 GLN B O 1
ATOM 751 N N . ARG B 1 15 ? -1.199 -5.156 -5.246 1 95.56 15 ARG B N 1
ATOM 752 C CA . ARG B 1 15 ? -0.026 -5.867 -5.742 1 95.56 15 ARG B CA 1
ATOM 753 C C . ARG B 1 15 ? -0.403 -6.828 -6.863 1 95.56 15 ARG B C 1
ATOM 755 O O . ARG B 1 15 ? -1.459 -7.461 -6.816 1 95.56 15 ARG B O 1
ATOM 762 N N . LYS B 1 16 ? 0.42 -6.793 -7.898 1 97.62 16 LYS B N 1
ATOM 763 C CA . LYS B 1 16 ? 0.235 -7.746 -8.992 1 97.62 16 LYS B CA 1
ATOM 764 C C . LYS B 1 16 ? 0.71 -9.141 -8.586 1 97.62 16 LYS B C 1
ATOM 766 O O . LYS B 1 16 ? 1.785 -9.289 -8 1 97.62 16 LYS B O 1
ATOM 771 N N . ILE B 1 17 ? -0.099 -10.094 -8.953 1 98.56 17 ILE B N 1
ATOM 772 C CA . ILE B 1 17 ? 0.204 -11.492 -8.664 1 98.56 17 ILE B CA 1
ATOM 773 C C . ILE B 1 17 ? -0.006 -12.336 -9.922 1 98.56 17 ILE B C 1
ATOM 775 O O . ILE B 1 17 ? -1.046 -12.234 -10.578 1 98.56 17 ILE B O 1
ATOM 779 N N . THR B 1 18 ? 0.91 -13.094 -10.273 1 98.81 18 THR B N 1
ATOM 780 C CA . THR B 1 18 ? 0.755 -14.07 -11.344 1 98.81 18 THR B CA 1
ATOM 781 C C . THR B 1 18 ? 0.279 -15.414 -10.781 1 98.81 18 THR B C 1
ATOM 783 O O . THR B 1 18 ? 0.899 -15.969 -9.875 1 98.81 18 THR B O 1
ATOM 786 N N . MET B 1 19 ? -0.726 -15.812 -11.414 1 98.69 19 MET B N 1
ATOM 787 C CA . MET B 1 19 ? -1.316 -17.062 -10.969 1 98.69 19 MET B C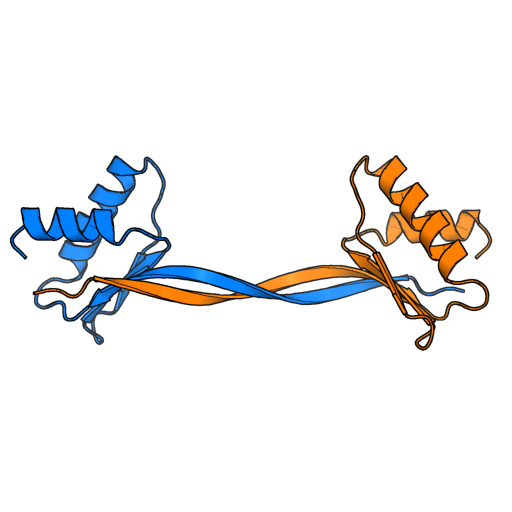A 1
ATOM 788 C C . MET B 1 19 ? -1.145 -18.156 -12.016 1 98.69 19 MET B C 1
ATOM 790 O O . MET B 1 19 ? -1.374 -17.922 -13.203 1 98.69 19 MET B O 1
ATOM 794 N N . VAL B 1 20 ? -0.792 -19.344 -11.531 1 98.44 20 VAL B N 1
ATOM 795 C CA . VAL B 1 20 ? -0.777 -20.578 -12.32 1 98.44 20 VAL B CA 1
ATOM 796 C C . VAL B 1 20 ? -1.735 -21.594 -11.711 1 98.44 20 VAL B C 1
ATOM 798 O O . VAL B 1 20 ? -1.501 -22.094 -10.609 1 98.44 20 VAL B O 1
ATOM 801 N N . LYS B 1 21 ? -2.748 -21.906 -12.539 1 97.75 21 LYS B N 1
ATOM 802 C CA . LYS B 1 21 ? -3.832 -22.656 -11.914 1 97.75 21 LYS B CA 1
ATOM 803 C C . LYS B 1 21 ? -4.008 -24.016 -12.57 1 97.75 21 LYS B C 1
ATOM 805 O O . LYS B 1 21 ? -3.402 -24.297 -13.609 1 97.75 21 LYS B O 1
ATOM 810 N N . HIS B 1 22 ? -4.746 -24.875 -11.812 1 97.31 22 HIS B N 1
ATOM 811 C CA . HIS B 1 22 ? -5.137 -26.188 -12.281 1 97.31 22 HIS B CA 1
ATOM 812 C C . HIS B 1 22 ? -3.914 -27.078 -12.508 1 97.31 22 HIS B C 1
ATOM 814 O O . HIS B 1 22 ? -3.818 -27.766 -13.531 1 97.31 22 HIS B O 1
ATOM 820 N N . ILE B 1 23 ? -3.082 -27.031 -11.594 1 95.94 23 ILE B N 1
ATOM 821 C CA . ILE B 1 23 ? -1.836 -27.781 -11.695 1 95.94 23 ILE B CA 1
ATOM 822 C C . ILE B 1 23 ? -2.057 -29.219 -11.219 1 95.94 23 ILE B C 1
ATOM 824 O O . ILE B 1 23 ? -2.598 -29.453 -10.133 1 95.94 23 ILE B O 1
ATOM 828 N N . GLU B 1 24 ? -1.697 -30.094 -11.992 1 93.44 24 GLU B N 1
ATOM 829 C CA . GLU B 1 24 ? -1.705 -31.516 -11.648 1 93.44 24 GLU B CA 1
ATOM 830 C C . GLU B 1 24 ? -0.286 -32.062 -11.562 1 93.44 24 GLU B C 1
ATOM 832 O O . GLU B 1 24 ? 0.603 -31.641 -12.297 1 93.44 24 GLU B O 1
ATOM 837 N N . GLY B 1 25 ? -0.118 -32.938 -10.578 1 93.56 25 GLY B N 1
ATOM 838 C CA . GLY B 1 25 ? 1.223 -33.5 -10.43 1 93.56 25 GLY B CA 1
ATOM 839 C C . GLY B 1 25 ? 2.002 -32.844 -9.297 1 93.56 25 GLY B C 1
ATOM 840 O O . GLY B 1 25 ? 1.425 -32.469 -8.273 1 93.56 25 GLY B O 1
ATOM 841 N N . ASP B 1 26 ? 3.322 -32.781 -9.469 1 96.38 26 ASP B N 1
ATOM 842 C CA . ASP B 1 26 ? 4.199 -32.25 -8.43 1 96.38 26 ASP B CA 1
ATOM 843 C C . ASP B 1 26 ? 4.262 -30.734 -8.484 1 96.38 26 ASP B C 1
ATOM 845 O O . ASP B 1 26 ? 5.141 -30.172 -9.133 1 96.38 26 ASP B O 1
ATOM 849 N N . ILE B 1 27 ? 3.531 -30.156 -7.699 1 97.25 27 ILE B N 1
ATOM 850 C CA . ILE B 1 27 ? 3.367 -28.703 -7.746 1 97.25 27 ILE B CA 1
ATOM 851 C C . ILE B 1 27 ? 4.613 -28.031 -7.184 1 97.25 27 ILE B C 1
ATOM 853 O O . ILE B 1 27 ? 4.992 -26.938 -7.629 1 97.25 27 ILE B O 1
ATOM 857 N N . TRP B 1 28 ? 5.336 -28.609 -6.281 1 98.25 28 TRP B N 1
ATOM 858 C CA . TRP B 1 28 ? 6.543 -28.031 -5.695 1 98.25 28 TRP B CA 1
ATOM 859 C C . TRP B 1 28 ? 7.684 -28.016 -6.703 1 98.25 28 TRP B C 1
ATOM 861 O O . TRP B 1 28 ? 8.43 -27.047 -6.793 1 98.25 28 TRP B O 1
ATOM 871 N N . ALA B 1 29 ? 7.688 -29.062 -7.379 1 97.56 29 ALA B N 1
ATOM 872 C CA . ALA B 1 29 ? 8.703 -29.125 -8.422 1 97.56 29 ALA B CA 1
ATOM 873 C C . ALA B 1 29 ? 8.453 -28.078 -9.5 1 97.56 29 ALA B C 1
ATOM 875 O O . ALA B 1 29 ? 9.391 -27.453 -9.992 1 97.56 29 ALA B O 1
ATOM 876 N N . LEU B 1 30 ? 7.215 -27.984 -9.828 1 97.5 30 LEU B N 1
ATOM 877 C CA . LEU B 1 30 ? 6.855 -26.984 -10.836 1 97.5 30 LEU B CA 1
ATOM 878 C C . LEU B 1 30 ? 7.176 -25.578 -10.344 1 97.5 30 LEU B C 1
ATOM 880 O O . LEU B 1 30 ? 7.75 -24.781 -11.086 1 97.5 30 LEU B O 1
ATOM 884 N N . GLU B 1 31 ? 6.848 -25.219 -9.133 1 98.44 31 GLU B N 1
ATOM 885 C CA . GLU B 1 31 ? 7.117 -23.922 -8.547 1 98.44 31 GLU B CA 1
ATOM 886 C C . GLU B 1 31 ? 8.609 -23.594 -8.562 1 98.44 31 GLU B C 1
ATOM 888 O O . GLU B 1 31 ? 9.016 -22.516 -8.961 1 98.44 31 GLU B O 1
ATOM 893 N N . LYS B 1 32 ? 9.375 -24.562 -8.148 1 98.44 32 LYS B N 1
ATOM 894 C CA . LYS B 1 32 ? 10.82 -24.375 -8.094 1 98.44 32 LYS B CA 1
ATOM 895 C C . LYS B 1 32 ? 11.391 -24.078 -9.477 1 98.44 32 LYS B C 1
ATOM 897 O O . LYS B 1 32 ? 12.227 -23.188 -9.633 1 98.44 32 LYS B O 1
ATOM 902 N N . ALA B 1 33 ? 10.906 -24.859 -10.406 1 98 33 ALA B N 1
ATOM 903 C CA . ALA B 1 33 ? 11.398 -24.703 -11.773 1 98 33 ALA B CA 1
ATOM 904 C C . ALA B 1 33 ? 11.031 -23.328 -12.336 1 98 33 ALA B C 1
ATOM 906 O O . ALA B 1 33 ? 11.883 -22.641 -12.898 1 98 33 ALA B O 1
ATOM 907 N N . ILE B 1 34 ? 9.82 -22.906 -12.141 1 98.38 34 ILE B N 1
ATOM 908 C CA . ILE B 1 34 ? 9.359 -21.641 -12.68 1 98.38 34 ILE B CA 1
ATOM 909 C C . ILE B 1 34 ? 10.055 -20.484 -11.953 1 98.38 34 ILE B C 1
ATOM 911 O O . ILE B 1 34 ? 10.523 -19.547 -12.586 1 98.38 34 ILE B O 1
ATOM 915 N N . LYS B 1 35 ? 10.109 -20.562 -10.695 1 98.75 35 LYS B N 1
ATOM 916 C CA . LYS B 1 35 ? 10.734 -19.516 -9.883 1 98.75 35 LYS B CA 1
ATOM 917 C C . LYS B 1 35 ? 12.188 -19.297 -10.281 1 98.75 35 LYS B C 1
ATOM 919 O O . LYS B 1 35 ? 12.625 -18.156 -10.445 1 98.75 35 LYS B O 1
ATOM 924 N N . SER B 1 36 ? 12.867 -20.422 -10.383 1 98.5 36 SER B N 1
ATOM 925 C CA . SER B 1 36 ? 14.266 -20.344 -10.797 1 98.5 36 SER B CA 1
ATOM 926 C C . SER B 1 36 ? 14.406 -19.625 -12.133 1 98.5 36 SER B C 1
ATOM 928 O O . SER B 1 36 ? 15.289 -18.781 -12.305 1 98.5 36 SER B O 1
ATOM 930 N N . HIS B 1 37 ? 13.578 -20 -13.047 1 98.25 37 HIS B N 1
ATOM 931 C CA . HIS B 1 37 ? 13.578 -19.359 -14.359 1 98.25 37 HIS B CA 1
ATOM 932 C C . HIS B 1 37 ? 13.305 -17.875 -14.25 1 98.25 37 HIS B C 1
ATOM 934 O O . HIS B 1 37 ? 14.023 -17.062 -14.836 1 98.25 37 HIS B O 1
ATOM 940 N N . LEU B 1 38 ? 12.273 -17.469 -13.508 1 98.62 38 LEU B N 1
ATOM 941 C CA . LEU B 1 38 ? 11.898 -16.078 -13.344 1 98.62 38 LEU B CA 1
ATOM 942 C C . LEU B 1 38 ? 13.039 -15.266 -12.734 1 98.62 38 LEU B C 1
ATOM 944 O O . LEU B 1 38 ? 13.32 -14.156 -13.172 1 98.62 38 LEU B O 1
ATOM 948 N N . GLU B 1 39 ? 13.656 -15.82 -11.766 1 98.69 39 GLU B N 1
ATOM 949 C CA . GLU B 1 39 ? 14.75 -15.133 -11.094 1 98.69 39 GLU B CA 1
ATOM 950 C C . GLU B 1 39 ? 15.953 -14.977 -12.023 1 98.69 39 GLU B C 1
ATOM 952 O O . GLU B 1 39 ? 16.656 -13.953 -11.984 1 98.69 39 GLU B O 1
ATOM 957 N N . GLU B 1 40 ? 16.156 -15.93 -12.844 1 98.06 40 GLU B N 1
ATOM 958 C CA . GLU B 1 40 ? 17.234 -15.867 -13.82 1 98.06 40 GLU B CA 1
ATOM 959 C C . GLU B 1 40 ? 17 -14.766 -14.852 1 98.06 40 GLU B C 1
ATOM 961 O O . GLU B 1 40 ? 17.891 -13.992 -15.164 1 98.06 40 GLU B O 1
ATOM 966 N N . VAL B 1 41 ? 15.828 -14.695 -15.281 1 96.75 41 VAL B N 1
ATOM 967 C CA . VAL B 1 41 ? 15.531 -13.766 -16.375 1 96.75 41 VAL B CA 1
ATOM 968 C C . VAL B 1 41 ? 15.391 -12.352 -15.82 1 96.75 41 VAL B C 1
ATOM 970 O O . VAL B 1 41 ? 15.734 -11.375 -16.484 1 96.75 41 VAL B O 1
ATOM 973 N N . THR B 1 42 ? 14.898 -12.273 -14.656 1 96.94 42 THR B N 1
ATOM 974 C CA . THR B 1 42 ? 14.648 -10.945 -14.094 1 96.94 42 THR B CA 1
ATOM 975 C C . THR B 1 42 ? 15.844 -10.469 -13.273 1 96.94 42 THR B C 1
ATOM 977 O O . THR B 1 42 ? 15.953 -9.289 -12.953 1 96.94 42 THR B O 1
ATOM 980 N N . LYS B 1 43 ? 16.734 -11.391 -12.828 1 97.44 43 LYS B N 1
ATOM 981 C CA . LYS B 1 43 ? 17.891 -11.117 -11.977 1 97.44 43 LYS B CA 1
ATOM 982 C C . LYS B 1 43 ? 17.453 -10.531 -10.641 1 97.44 43 LYS B C 1
ATOM 984 O O . LYS B 1 43 ? 18.141 -9.664 -10.086 1 97.44 43 LYS B O 1
ATOM 989 N N . ARG B 1 44 ? 16.281 -10.922 -10.156 1 97.19 44 ARG B N 1
ATOM 990 C CA . ARG B 1 44 ? 15.719 -10.508 -8.867 1 97.19 44 ARG B CA 1
ATOM 991 C C . ARG B 1 44 ? 15.102 -11.695 -8.141 1 97.19 44 ARG B C 1
ATOM 993 O O . ARG B 1 44 ? 14.734 -12.695 -8.758 1 97.19 44 ARG B O 1
ATOM 1000 N N . GLN B 1 45 ? 15.047 -11.539 -6.848 1 98.12 45 GLN B N 1
ATOM 1001 C CA . GLN B 1 45 ? 14.344 -12.555 -6.07 1 98.12 45 GLN B CA 1
ATOM 1002 C C . GLN B 1 45 ? 12.844 -12.5 -6.324 1 98.12 45 GLN B C 1
ATOM 1004 O O . GLN B 1 45 ? 12.25 -11.422 -6.348 1 98.12 45 GLN B O 1
ATOM 1009 N N . VAL B 1 46 ? 12.281 -13.734 -6.477 1 98.31 46 VAL B N 1
ATOM 1010 C CA . VAL B 1 46 ? 10.852 -13.812 -6.742 1 98.31 46 VAL B CA 1
ATOM 1011 C C . VAL B 1 46 ? 10.156 -14.531 -5.586 1 98.31 46 VAL B C 1
ATOM 1013 O O . VAL B 1 46 ? 10.547 -15.633 -5.199 1 98.31 46 VAL B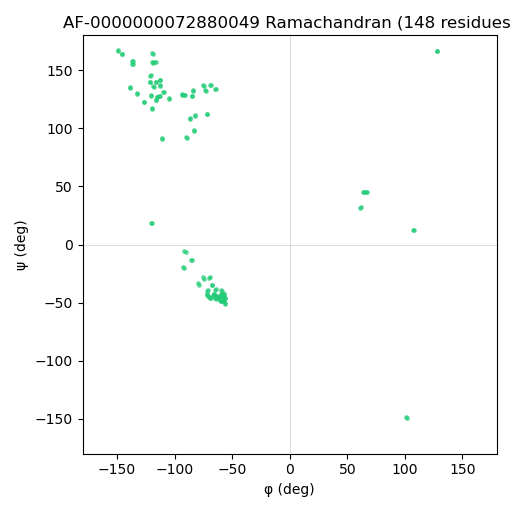 O 1
ATOM 1016 N N . VAL B 1 47 ? 9.219 -13.875 -5.039 1 98.38 47 VAL B N 1
ATOM 1017 C CA . VAL B 1 47 ? 8.422 -14.477 -3.979 1 98.38 47 VAL B CA 1
ATOM 1018 C C . VAL B 1 47 ? 7.309 -15.32 -4.586 1 98.38 47 VAL B C 1
ATOM 1020 O O . VAL B 1 47 ? 6.621 -14.875 -5.512 1 98.38 47 VAL B O 1
ATOM 1023 N N . SER B 1 48 ? 7.191 -16.5 -4.086 1 98.62 48 SER B N 1
ATOM 1024 C CA . SER B 1 48 ? 6.148 -17.391 -4.59 1 98.62 48 SER B CA 1
ATOM 1025 C C . SER B 1 48 ? 5.441 -18.125 -3.447 1 98.62 48 SER B C 1
ATOM 1027 O O . SER B 1 48 ? 5.953 -18.172 -2.328 1 98.62 48 SER B O 1
ATOM 1029 N N . GLN B 1 49 ? 4.27 -18.562 -3.719 1 98.56 49 GLN B N 1
ATOM 1030 C CA . GLN B 1 49 ? 3.484 -19.344 -2.766 1 98.56 49 GLN B CA 1
ATOM 1031 C C . GLN B 1 49 ? 2.773 -20.5 -3.455 1 98.56 49 GLN B C 1
ATOM 1033 O O . GLN B 1 49 ? 2.131 -20.312 -4.492 1 98.56 49 GLN B O 1
ATOM 1038 N N . VAL B 1 50 ? 2.822 -21.672 -2.842 1 98.62 50 VAL B N 1
ATOM 1039 C CA . VAL B 1 50 ? 2.211 -22.875 -3.402 1 98.62 50 VAL B CA 1
ATOM 1040 C C . VAL B 1 50 ? 0.926 -23.203 -2.646 1 98.62 50 VAL B C 1
ATOM 1042 O O . VAL B 1 50 ? 0.91 -23.219 -1.413 1 98.62 50 VAL B O 1
ATOM 1045 N N . HIS B 1 51 ? -0.054 -23.312 -3.357 1 98.25 51 HIS B N 1
ATOM 1046 C CA . HIS B 1 51 ? -1.317 -23.812 -2.826 1 98.25 51 HIS B CA 1
ATOM 1047 C C . HIS B 1 51 ? -1.64 -25.188 -3.385 1 98.25 51 HIS B C 1
ATOM 1049 O O . HIS B 1 51 ? -2.385 -25.312 -4.359 1 98.25 51 HIS B O 1
ATOM 1055 N N . GLU B 1 52 ? -1.217 -26.188 -2.666 1 96.75 52 GLU B N 1
ATOM 1056 C CA . GLU B 1 52 ? -1.29 -27.547 -3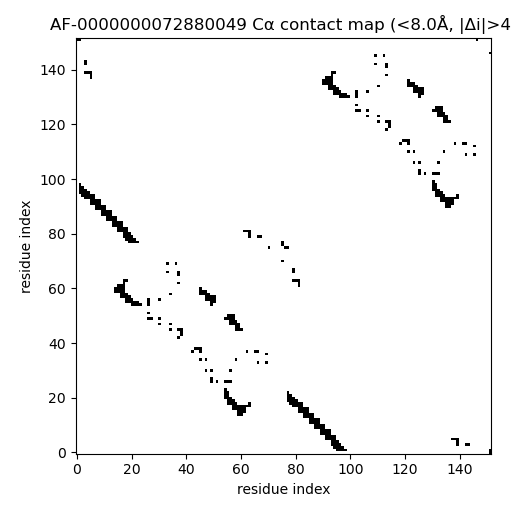.162 1 96.75 52 GLU B CA 1
ATOM 1057 C C . GLU B 1 52 ? -2.732 -28.047 -3.205 1 96.75 52 GLU B C 1
ATOM 1059 O O . GLU B 1 52 ? -3.158 -28.656 -4.191 1 96.75 52 GLU B O 1
ATOM 1064 N N . VAL B 1 53 ? -3.424 -27.766 -2.135 1 96.69 53 VAL B N 1
ATOM 1065 C CA . VAL B 1 53 ? -4.797 -28.25 -2.031 1 96.69 53 VAL B CA 1
ATOM 1066 C C . VAL B 1 53 ? -5.656 -27.609 -3.117 1 96.69 53 VAL B C 1
ATOM 1068 O O . VAL B 1 53 ? -6.438 -28.297 -3.783 1 96.69 53 VAL B O 1
ATOM 1071 N N . ALA B 1 54 ? -5.398 -26.297 -3.393 1 97.69 54 ALA B N 1
ATOM 1072 C CA . ALA B 1 54 ? -6.188 -25.547 -4.363 1 97.69 54 ALA B CA 1
ATOM 1073 C C . ALA B 1 54 ? -5.574 -25.625 -5.758 1 97.69 54 ALA B C 1
ATOM 1075 O O . ALA B 1 54 ? -6.129 -25.094 -6.723 1 97.69 54 ALA B O 1
ATOM 1076 N N . MET B 1 55 ? -4.426 -26.219 -5.898 1 97.81 55 MET B N 1
ATOM 1077 C CA . MET B 1 55 ? -3.775 -26.578 -7.152 1 97.81 55 MET B CA 1
ATOM 1078 C C . MET B 1 55 ? -3.385 -25.328 -7.938 1 97.81 55 MET B C 1
ATOM 1080 O O . MET B 1 55 ? -3.623 -25.25 -9.148 1 97.81 55 MET B O 1
ATOM 1084 N N . TYR B 1 56 ? -2.811 -24.375 -7.207 1 98.38 56 TYR B N 1
ATOM 1085 C CA . TYR B 1 56 ? -2.266 -23.25 -7.949 1 98.38 56 TYR B CA 1
ATOM 1086 C C . TYR B 1 56 ? -1.007 -22.703 -7.281 1 98.38 56 TYR B C 1
ATOM 1088 O O . TYR B 1 56 ? -0.712 -23.047 -6.133 1 98.38 56 TYR B O 1
ATOM 1096 N N . ILE B 1 57 ? -0.281 -21.938 -7.996 1 98.75 57 ILE B N 1
ATOM 1097 C CA . ILE B 1 57 ? 0.908 -21.219 -7.547 1 98.75 57 ILE B CA 1
ATOM 1098 C C . ILE B 1 57 ? 0.718 -19.719 -7.754 1 98.75 57 ILE B C 1
ATOM 1100 O O . ILE B 1 57 ? 0.202 -19.297 -8.789 1 98.75 57 ILE B O 1
ATOM 1104 N N . LYS B 1 58 ? 1.177 -18.984 -6.797 1 98.69 58 LYS B N 1
ATOM 1105 C CA . LYS B 1 58 ? 1.227 -17.531 -6.898 1 98.69 58 LYS B CA 1
ATOM 1106 C C . LYS B 1 58 ? 2.666 -17.031 -7.012 1 98.69 58 LYS B C 1
ATOM 1108 O O . LYS B 1 58 ? 3.543 -17.484 -6.273 1 98.69 58 LYS B O 1
ATOM 1113 N N . PHE B 1 59 ? 2.881 -16.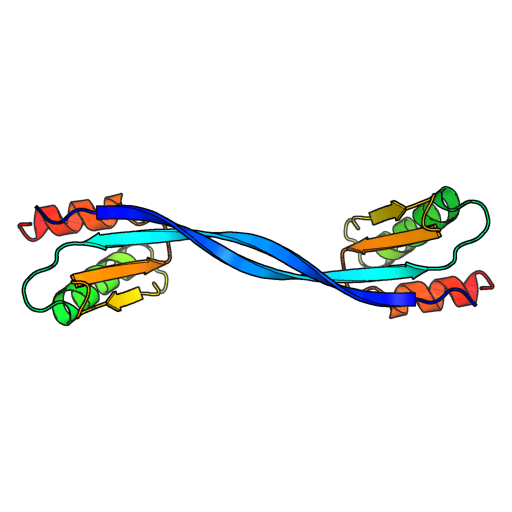219 -7.922 1 98.75 59 PHE B N 1
ATOM 1114 C CA . PHE B 1 59 ? 4.125 -15.453 -7.973 1 98.75 59 PHE B CA 1
ATOM 1115 C C . PHE B 1 59 ? 3.857 -13.961 -7.793 1 98.75 59 PHE B C 1
ATOM 1117 O O . PHE B 1 59 ? 3.016 -13.391 -8.484 1 98.75 59 PHE B O 1
ATOM 1124 N N . ARG B 1 60 ? 4.555 -13.43 -6.852 1 98.38 60 ARG B N 1
ATOM 1125 C CA . ARG B 1 60 ? 4.406 -11.992 -6.645 1 98.38 60 ARG B CA 1
ATOM 1126 C C . ARG B 1 60 ? 5.062 -11.203 -7.773 1 98.38 60 ARG B C 1
ATOM 1128 O O . ARG B 1 60 ? 6.273 -11.305 -7.984 1 98.38 60 ARG B O 1
ATOM 1135 N N . GLY B 1 61 ? 4.219 -10.516 -8.578 1 98 61 GLY B N 1
ATOM 1136 C CA . GLY B 1 61 ? 4.695 -9.781 -9.742 1 98 61 GLY B CA 1
ATOM 1137 C C . GLY B 1 61 ? 3.949 -10.141 -11.016 1 98 61 GLY B C 1
ATOM 1138 O O . GLY B 1 61 ? 3.143 -11.07 -11.023 1 98 61 GLY B O 1
ATOM 1139 N N . ASP B 1 62 ? 4.191 -9.281 -12 1 98.06 62 ASP B N 1
ATOM 1140 C CA . ASP B 1 62 ? 3.629 -9.539 -13.32 1 98.06 62 ASP B CA 1
ATOM 1141 C C . ASP B 1 62 ? 4.582 -10.375 -14.172 1 98.06 62 ASP B C 1
ATOM 1143 O O . ASP B 1 62 ? 5.438 -9.828 -14.875 1 98.06 62 ASP B O 1
ATOM 1147 N N . TYR B 1 63 ? 4.379 -11.656 -14.109 1 98.5 63 TYR B N 1
ATOM 1148 C CA . TYR B 1 63 ? 5.258 -12.586 -14.812 1 98.5 63 TYR B CA 1
ATOM 1149 C C . TYR B 1 63 ? 4.477 -13.422 -15.812 1 98.5 63 TYR B C 1
ATOM 1151 O O . TYR B 1 63 ? 4.914 -14.508 -16.188 1 98.5 63 TYR B O 1
ATOM 1159 N N . VAL B 1 64 ? 3.387 -13.062 -16.188 1 98.44 64 VAL B N 1
ATOM 1160 C CA . VAL B 1 64 ? 2.461 -13.867 -16.984 1 98.44 64 VAL B CA 1
ATOM 1161 C C . VAL B 1 64 ? 3.143 -14.328 -18.266 1 98.44 64 VAL B C 1
ATOM 1163 O O . VAL B 1 64 ? 3.156 -15.523 -18.578 1 98.44 64 VAL B O 1
ATOM 1166 N N . LEU B 1 65 ? 3.705 -13.406 -18.922 1 97.62 65 LEU B N 1
ATOM 1167 C CA . LEU B 1 65 ? 4.32 -13.742 -20.203 1 97.62 65 LEU B CA 1
ATOM 1168 C C . LEU B 1 65 ? 5.5 -14.688 -20.016 1 97.62 65 LEU B C 1
ATOM 1170 O O . LEU B 1 65 ? 5.645 -15.664 -20.766 1 97.62 65 LEU B O 1
ATOM 1174 N N . HIS B 1 66 ? 6.352 -14.375 -19.047 1 98.06 66 HIS B N 1
ATOM 1175 C CA . HIS B 1 66 ? 7.508 -15.219 -18.781 1 98.06 66 HIS B CA 1
ATOM 1176 C C . HIS B 1 66 ? 7.082 -16.641 -18.406 1 98.06 66 HIS B C 1
ATOM 1178 O O . HIS B 1 66 ? 7.684 -17.609 -18.875 1 98.06 66 HIS B O 1
ATOM 1184 N N . VAL B 1 67 ? 6.051 -16.734 -17.656 1 98.44 67 VAL B N 1
ATOM 1185 C CA . VAL B 1 67 ? 5.582 -18.031 -17.203 1 98.44 67 VAL B CA 1
ATOM 1186 C C . VAL B 1 67 ? 4.953 -18.797 -18.359 1 98.44 67 VAL B C 1
ATOM 1188 O O . VAL B 1 67 ? 5.223 -19.984 -18.547 1 98.44 67 VAL B O 1
ATOM 1191 N N . LYS B 1 68 ? 4.188 -18.141 -19.125 1 97.38 68 LYS B N 1
ATOM 1192 C CA . LYS B 1 68 ? 3.545 -18.781 -20.266 1 97.38 68 LYS B CA 1
ATOM 1193 C C . LYS B 1 68 ? 4.582 -19.328 -21.234 1 97.38 68 LYS B C 1
ATOM 1195 O O . LYS B 1 68 ? 4.461 -20.453 -21.719 1 97.38 68 LYS B O 1
ATOM 1200 N N . LYS B 1 69 ? 5.465 -18.578 -21.531 1 97 69 LYS B N 1
ATOM 1201 C CA . LYS B 1 69 ? 6.527 -19 -22.438 1 97 69 LYS B CA 1
ATOM 1202 C C . LYS B 1 69 ? 7.27 -20.219 -21.891 1 97 69 LYS B C 1
ATOM 1204 O O . LYS B 1 69 ? 7.543 -21.172 -22.609 1 97 69 LYS B O 1
ATOM 1209 N N . TRP B 1 70 ? 7.605 -20.109 -20.703 1 97.81 70 TRP B N 1
ATOM 1210 C CA . TRP B 1 70 ? 8.297 -21.219 -20.062 1 97.81 70 TRP B CA 1
ATOM 1211 C C . TRP B 1 70 ? 7.445 -22.5 -20.109 1 97.81 70 TRP B C 1
ATOM 1213 O O . TRP B 1 70 ? 7.953 -23.578 -20.422 1 97.81 70 TRP B O 1
ATOM 1223 N N . LEU B 1 71 ? 6.195 -22.359 -19.828 1 96.56 71 LEU B N 1
ATOM 1224 C CA . LEU B 1 71 ? 5.285 -23.484 -19.828 1 96.56 71 LEU B CA 1
ATOM 1225 C C . LEU B 1 71 ? 5.199 -24.109 -21.219 1 96.56 71 LEU B C 1
ATOM 1227 O O . LEU B 1 71 ? 5.191 -25.328 -21.359 1 96.56 71 LEU B O 1
ATOM 1231 N N . LEU B 1 72 ? 5.09 -23.281 -22.141 1 94.44 72 LEU B N 1
ATOM 1232 C CA . LEU B 1 72 ? 5.039 -23.766 -23.516 1 94.44 72 LEU B CA 1
ATOM 1233 C C . LEU B 1 72 ? 6.277 -24.594 -23.844 1 94.44 72 LEU B C 1
ATOM 1235 O O . LEU B 1 72 ? 6.172 -25.672 -24.422 1 94.44 72 LEU B O 1
ATOM 1239 N N . ASN B 1 73 ? 7.367 -24.062 -23.391 1 95.38 73 ASN B N 1
ATOM 1240 C CA . ASN B 1 73 ? 8.625 -24.75 -23.641 1 95.38 73 ASN B CA 1
ATOM 1241 C C . ASN B 1 73 ? 8.719 -26.062 -22.844 1 95.38 73 ASN B C 1
ATOM 1243 O O . ASN B 1 73 ? 9.383 -27 -23.281 1 95.38 73 ASN B O 1
ATOM 1247 N N . ALA B 1 74 ? 8.07 -26.062 -21.781 1 93.75 74 ALA B N 1
ATOM 1248 C CA . ALA B 1 74 ? 8.102 -27.234 -20.906 1 93.75 74 ALA B CA 1
ATOM 1249 C C . ALA B 1 74 ? 7.055 -28.266 -21.328 1 93.75 74 ALA B C 1
ATOM 1251 O O . ALA B 1 74 ? 7.004 -29.359 -20.781 1 93.75 74 ALA B O 1
ATOM 1252 N N . GLY B 1 75 ? 6.164 -27.828 -22.188 1 88.88 75 GLY B N 1
ATOM 1253 C CA . GLY B 1 75 ? 5.23 -28.797 -22.75 1 88.88 75 GLY B CA 1
ATOM 1254 C C . GLY B 1 75 ? 3.824 -28.656 -22.203 1 88.88 75 GLY B C 1
ATOM 1255 O O . GLY B 1 75 ? 3.045 -29.609 -22.219 1 88.88 75 GLY B O 1
ATOM 1256 N N . PHE B 1 76 ? 3.668 -27.672 -21.609 1 86.69 76 PHE B N 1
ATOM 1257 C CA . PHE B 1 76 ? 2.32 -27.438 -21.109 1 86.69 76 PHE B CA 1
ATOM 1258 C C . PHE B 1 76 ? 1.501 -26.625 -22.109 1 86.69 76 PHE B C 1
ATOM 1260 O O . PHE B 1 76 ? 2.061 -25.891 -22.938 1 86.69 76 PHE B O 1
#

pLDDT: mean 96.56, std 3.31, range [77.88, 98.81]

Foldseek 3Di:
DDDDDDDDDDDDDDWDKDKDADADDDQVVVCVVLQVQVCVVVVDHWDKDDDVVRGMIIITDDCHPVSVVVCVVVPD/DDDDDDDDDDDDDDWDKDKDADADDDQVVVCVVLQVQVCVVVVDHWDKDDDVVRGMIIIGDDCHVVSVVVVVVVPD

Radius of gyration: 24.73 Å; Cα contacts (8 Å, |Δi|>4): 252; chains: 2; bounding box: 32×65×47 Å

Solvent-accessible surface area (backbone atoms only — not comparable to full-atom values): 8658 Å² total; per-residue (Å²): 124,63,52,66,42,82,42,78,41,80,39,88,40,73,41,50,26,17,36,39,36,76,58,77,79,65,62,66,59,50,48,53,53,50,47,53,50,51,24,64,74,66,72,43,91,66,54,68,49,80,35,74,91,80,19,32,37,40,32,64,33,89,44,43,68,64,50,50,52,50,36,48,74,74,69,79,125,64,51,67,40,80,41,78,41,80,38,90,41,74,41,50,26,17,36,38,35,76,58,77,79,65,61,66,59,51,50,52,54,51,47,51,51,52,23,63,76,66,73,43,91,69,55,68,48,79,35,72,92,79,19,31,37,40,33,63,34,89,44,43,66,66,50,50,53,50,36,48,74,72,67,80

InterPro domains:
  IPR007740 Large ribosomal subunit protein mL49 [PF05046] (1-76)
  IPR007740 Large ribosomal subunit protein mL49 [PTHR13477] (2-76)